Protein AF-A0A943AYD8-F1 (afdb_monomer_lite)

Secondary structure (DSSP, 8-state):
-HHHHHHHHHHHHHHS--SS-THHHHHHHHHHHHHH-SHHHHHHHHHHHHHHHTTSS-HHHHHHHHHHHHHHHHHHHHHS---HHHHHHHHHHHHHHHHHHH-S---HHHHHHHHHHHHHHHHHHHHHHHHHHHHHT--

Sequence (139 aa):
MLDIIYLILIFIVGSISIQISNGIFIMPYLLYLTNLQTKKSIVLTAVMGILYALQTDKVIEILFFFALFYIIFYQILKYLKYTYMNVVIFSLAEQILWAVVFEKGLDYIGIFIPFVFYNLFNLLFMKFYKKTKAGAVKQ

Structure (mmCIF, N/CA/C/O backbone):
data_AF-A0A943AYD8-F1
#
_entry.id   AF-A0A943AYD8-F1
#
loop_
_atom_site.group_PDB
_atom_site.id
_atom_site.type_symbol
_atom_site.label_atom_id
_atom_site.label_alt_id
_atom_site.label_comp_id
_atom_site.label_asym_id
_atom_site.label_entity_id
_atom_site.label_seq_id
_atom_site.pdbx_PDB_ins_code
_atom_site.Cartn_x
_atom_site.Cartn_y
_atom_site.Cartn_z
_atom_site.occupancy
_atom_site.B_iso_or_equiv
_atom_site.auth_seq_id
_atom_site.auth_comp_id
_atom_site.auth_asym_id
_atom_site.auth_atom_id
_atom_site.pdbx_PDB_model_num
ATOM 1 N N . MET A 1 1 ? 5.397 -3.367 15.265 1.00 65.25 1 MET A N 1
ATOM 2 C CA . MET A 1 1 ? 6.050 -4.636 14.885 1.00 65.25 1 MET A CA 1
ATOM 3 C C . MET A 1 1 ? 5.717 -5.013 13.448 1.00 65.25 1 MET A C 1
ATOM 5 O O . MET A 1 1 ? 6.640 -5.026 12.653 1.00 65.25 1 MET A O 1
ATOM 9 N N . LEU A 1 2 ? 4.438 -5.200 13.083 1.00 74.75 2 LEU A N 1
ATOM 10 C CA . LEU A 1 2 ? 4.033 -5.502 11.696 1.00 74.75 2 LEU A CA 1
ATOM 11 C C . LEU A 1 2 ? 4.546 -4.467 10.677 1.00 74.75 2 LEU A C 1
ATOM 13 O O . LEU A 1 2 ? 5.155 -4.857 9.693 1.00 74.75 2 LEU A O 1
ATOM 17 N N . ASP A 1 3 ? 4.382 -3.169 10.960 1.00 73.00 3 ASP A N 1
ATOM 18 C CA . ASP A 1 3 ? 4.812 -2.096 10.044 1.00 73.00 3 ASP A CA 1
ATOM 19 C C . ASP A 1 3 ? 6.324 -2.135 9.749 1.00 73.00 3 ASP A C 1
ATOM 21 O O . ASP A 1 3 ? 6.747 -1.950 8.615 1.00 73.00 3 ASP A O 1
ATOM 25 N N . ILE A 1 4 ? 7.142 -2.419 10.769 1.00 74.75 4 ILE A N 1
ATOM 26 C CA . ILE A 1 4 ? 8.605 -2.519 10.643 1.00 74.75 4 ILE A CA 1
ATOM 27 C C . ILE A 1 4 ? 8.975 -3.764 9.833 1.00 74.75 4 ILE A C 1
ATOM 29 O O . ILE A 1 4 ? 9.785 -3.675 8.920 1.00 74.75 4 ILE A O 1
ATOM 33 N N . ILE A 1 5 ? 8.345 -4.906 10.130 1.00 73.81 5 ILE A N 1
ATOM 34 C CA . ILE A 1 5 ? 8.556 -6.158 9.391 1.00 73.81 5 ILE A CA 1
ATOM 35 C C . ILE A 1 5 ? 8.220 -5.963 7.910 1.00 73.81 5 ILE A C 1
ATOM 37 O O . ILE A 1 5 ? 8.973 -6.409 7.052 1.00 73.81 5 ILE A O 1
ATOM 41 N N . TYR A 1 6 ? 7.117 -5.277 7.605 1.00 73.81 6 TYR A N 1
ATOM 42 C CA . TYR A 1 6 ? 6.672 -5.092 6.229 1.00 73.81 6 TYR A CA 1
ATOM 43 C C . TYR A 1 6 ? 7.533 -4.081 5.464 1.00 73.81 6 TYR A C 1
ATOM 45 O O . TYR A 1 6 ? 7.859 -4.315 4.305 1.00 73.81 6 TYR A O 1
ATOM 53 N N . LEU A 1 7 ? 7.984 -3.003 6.116 1.00 75.19 7 LEU A N 1
ATOM 54 C CA . LEU A 1 7 ? 8.962 -2.085 5.525 1.00 75.19 7 LEU A CA 1
ATOM 55 C C . LEU A 1 7 ? 10.296 -2.785 5.228 1.00 75.19 7 LEU A C 1
ATOM 57 O O . LEU A 1 7 ? 10.864 -2.575 4.161 1.00 75.19 7 LEU A O 1
ATOM 61 N N . ILE A 1 8 ? 10.767 -3.651 6.133 1.00 74.44 8 ILE A N 1
ATOM 62 C CA . ILE A 1 8 ? 11.967 -4.469 5.910 1.00 74.44 8 ILE A CA 1
ATOM 63 C C . ILE A 1 8 ? 11.745 -5.445 4.750 1.00 74.44 8 ILE A C 1
ATOM 65 O O . ILE A 1 8 ? 12.612 -5.573 3.894 1.00 74.44 8 ILE A O 1
ATOM 69 N N . LEU A 1 9 ? 10.584 -6.103 4.685 1.00 73.62 9 LEU A N 1
ATOM 70 C CA . LEU A 1 9 ? 10.243 -7.022 3.600 1.00 73.62 9 LEU A CA 1
ATOM 71 C C . LEU A 1 9 ? 10.244 -6.310 2.239 1.00 73.62 9 LEU A C 1
ATOM 73 O O . LEU A 1 9 ? 10.858 -6.810 1.305 1.00 73.62 9 LEU A O 1
ATOM 77 N N . ILE A 1 10 ? 9.606 -5.138 2.140 1.00 70.75 10 ILE A N 1
ATOM 78 C CA . ILE A 1 10 ? 9.587 -4.322 0.915 1.00 70.75 10 ILE A CA 1
ATOM 79 C C . ILE A 1 10 ? 11.008 -3.918 0.528 1.00 70.75 10 ILE A C 1
ATOM 81 O O . ILE A 1 10 ? 11.384 -4.050 -0.632 1.00 70.75 10 ILE A O 1
ATOM 85 N N . PHE A 1 11 ? 11.811 -3.474 1.498 1.00 71.75 11 PHE A N 1
ATOM 86 C CA . PHE A 1 11 ? 13.196 -3.097 1.246 1.00 71.75 11 PHE A CA 1
ATOM 87 C C . PHE A 1 11 ? 14.025 -4.276 0.719 1.00 71.75 11 PHE A C 1
ATOM 89 O O . PHE A 1 11 ? 14.735 -4.115 -0.270 1.00 71.75 11 PHE A O 1
ATOM 96 N N . ILE A 1 12 ? 13.908 -5.458 1.338 1.00 70.81 12 ILE A N 1
ATOM 97 C CA . ILE A 1 12 ? 14.601 -6.683 0.915 1.00 70.81 12 ILE A CA 1
ATOM 98 C C . ILE A 1 12 ? 14.143 -7.107 -0.479 1.00 70.81 12 ILE A C 1
ATOM 100 O O . ILE A 1 12 ? 14.987 -7.293 -1.3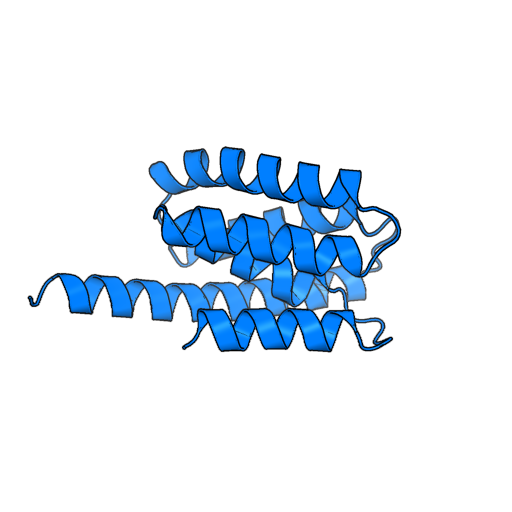44 1.00 70.81 12 ILE A O 1
ATOM 104 N N . VAL A 1 13 ? 12.834 -7.236 -0.721 1.00 68.88 13 VAL A N 1
ATOM 105 C CA . VAL A 1 13 ? 12.305 -7.683 -2.020 1.00 68.88 13 VAL A CA 1
ATOM 106 C C . VAL A 1 13 ? 12.717 -6.725 -3.133 1.00 68.88 13 VAL A C 1
ATOM 108 O O . VAL A 1 13 ? 13.222 -7.181 -4.151 1.00 68.88 13 VAL A O 1
ATOM 111 N N . GLY A 1 14 ? 12.597 -5.415 -2.908 1.00 63.41 14 GLY A N 1
ATOM 112 C CA . GLY A 1 14 ? 13.020 -4.409 -3.881 1.00 63.41 14 GLY A CA 1
ATOM 113 C C . GLY A 1 14 ? 14.536 -4.357 -4.114 1.00 63.41 14 GLY A C 1
ATOM 114 O O . GLY A 1 14 ? 14.975 -3.808 -5.118 1.00 63.41 14 GLY A O 1
ATOM 115 N N . SER A 1 15 ? 15.337 -4.965 -3.230 1.00 65.56 15 SER A N 1
ATOM 116 C CA . SER A 1 15 ? 16.797 -5.067 -3.372 1.00 65.56 15 SER A CA 1
ATOM 117 C C . SER A 1 15 ? 17.266 -6.359 -4.055 1.00 65.56 15 SER A C 1
ATOM 119 O O . SER A 1 15 ? 18.452 -6.480 -4.361 1.00 65.56 15 SER A O 1
ATOM 121 N N . ILE A 1 16 ? 16.387 -7.345 -4.280 1.00 62.75 16 ILE A N 1
ATOM 122 C CA . ILE A 1 16 ? 16.742 -8.601 -4.957 1.00 62.75 16 ILE A CA 1
ATOM 123 C C . ILE A 1 16 ? 16.264 -8.515 -6.412 1.00 62.75 16 ILE A C 1
ATOM 125 O O . ILE A 1 16 ? 15.129 -8.127 -6.667 1.00 62.75 16 ILE A O 1
ATOM 129 N N . SER A 1 17 ? 17.088 -8.927 -7.386 1.00 53.00 17 SER A N 1
ATOM 130 C CA . SER A 1 17 ? 16.724 -8.935 -8.817 1.00 53.00 17 SER A CA 1
ATOM 131 C C . SER A 1 17 ? 15.755 -10.076 -9.187 1.00 53.00 17 SER A C 1
ATOM 133 O O . SER A 1 17 ? 15.954 -10.798 -10.168 1.00 53.00 17 SER A O 1
ATOM 135 N N . ILE A 1 18 ? 14.730 -10.310 -8.372 1.00 54.47 18 ILE A N 1
ATOM 136 C CA . ILE A 1 18 ? 13.686 -11.279 -8.694 1.00 54.47 18 ILE A CA 1
ATOM 137 C C . ILE A 1 18 ? 12.712 -10.594 -9.654 1.00 54.47 18 ILE A C 1
ATOM 139 O O . ILE A 1 18 ? 12.263 -9.486 -9.393 1.00 54.47 18 ILE A O 1
ATOM 143 N N . GLN A 1 19 ? 12.330 -11.267 -10.741 1.00 55.44 19 GLN A N 1
ATOM 144 C CA . GLN A 1 19 ? 11.325 -10.792 -11.710 1.00 55.44 19 GLN A CA 1
ATOM 145 C C . GLN A 1 19 ? 9.896 -10.665 -11.136 1.00 55.44 19 GLN A C 1
ATOM 147 O O . GLN A 1 19 ? 8.936 -10.493 -11.883 1.00 55.44 19 GLN A O 1
ATOM 152 N N . ILE A 1 20 ? 9.719 -10.790 -9.821 1.00 60.28 20 ILE A N 1
ATOM 153 C CA . ILE A 1 20 ? 8.413 -10.663 -9.183 1.00 60.28 20 ILE A CA 1
ATOM 154 C C . ILE A 1 20 ? 8.107 -9.174 -9.028 1.00 60.28 20 ILE A C 1
ATOM 156 O O . ILE A 1 20 ? 8.908 -8.423 -8.479 1.00 60.28 20 ILE A O 1
ATOM 160 N N . SER A 1 21 ? 6.926 -8.762 -9.488 1.00 69.69 21 SER A N 1
ATOM 161 C CA . SER A 1 21 ? 6.444 -7.389 -9.354 1.00 69.69 21 SER A CA 1
ATOM 162 C C . SER A 1 21 ? 6.516 -6.907 -7.901 1.00 69.69 21 SER A C 1
ATOM 164 O O . SER A 1 21 ? 5.831 -7.442 -7.025 1.00 69.69 21 SER A O 1
ATOM 166 N N . ASN A 1 22 ? 7.288 -5.845 -7.649 1.00 77.38 22 ASN A N 1
ATOM 167 C CA . ASN A 1 22 ? 7.339 -5.166 -6.345 1.00 77.38 22 ASN A CA 1
ATOM 168 C C . ASN A 1 22 ? 5.954 -4.676 -5.891 1.00 77.38 22 ASN A C 1
ATOM 170 O O . ASN A 1 22 ? 5.699 -4.536 -4.690 1.00 77.38 22 ASN A O 1
ATOM 174 N N . GLY A 1 23 ? 5.038 -4.485 -6.848 1.00 79.31 23 GLY A N 1
ATOM 175 C CA . GLY A 1 23 ? 3.649 -4.135 -6.604 1.00 79.31 23 GLY A CA 1
ATOM 176 C C . GLY A 1 23 ? 2.999 -5.084 -5.614 1.00 79.31 23 GLY A C 1
ATOM 177 O O . GLY A 1 23 ? 2.341 -4.593 -4.697 1.00 79.31 23 GLY A O 1
ATOM 178 N N . ILE A 1 24 ? 3.285 -6.398 -5.720 1.00 83.00 24 ILE A N 1
ATOM 179 C CA . ILE A 1 24 ? 2.730 -7.497 -4.899 1.00 83.00 24 ILE A CA 1
ATOM 180 C C . ILE A 1 24 ? 2.731 -7.184 -3.402 1.00 83.00 24 ILE A C 1
ATOM 182 O O . ILE A 1 24 ? 1.772 -7.509 -2.699 1.00 83.00 24 ILE A O 1
ATOM 186 N N . PHE A 1 25 ? 3.783 -6.531 -2.922 1.00 83.44 25 PHE A N 1
ATOM 187 C CA . PHE A 1 25 ? 3.920 -6.164 -1.518 1.00 83.44 25 PHE A CA 1
ATOM 188 C C . PHE A 1 25 ? 3.506 -4.712 -1.277 1.00 83.44 25 PHE A C 1
ATOM 190 O O . PHE A 1 25 ? 2.814 -4.407 -0.306 1.00 83.44 25 PHE A O 1
ATOM 197 N N . ILE A 1 26 ? 3.899 -3.806 -2.172 1.00 87.38 26 ILE A N 1
ATOM 198 C CA . ILE A 1 26 ? 3.709 -2.366 -1.990 1.00 87.38 26 ILE A CA 1
ATOM 199 C C . ILE A 1 26 ? 2.227 -1.990 -1.993 1.00 87.38 26 ILE A C 1
ATOM 201 O O . ILE A 1 26 ? 1.785 -1.291 -1.083 1.00 87.38 26 ILE A O 1
ATOM 205 N N . MET A 1 27 ? 1.456 -2.457 -2.976 1.00 91.00 27 MET A N 1
ATOM 206 C CA . MET A 1 27 ? 0.077 -2.005 -3.174 1.00 91.00 27 MET A CA 1
ATOM 207 C C . MET A 1 27 ? -0.855 -2.407 -2.020 1.00 91.00 27 MET A C 1
ATOM 209 O O . MET A 1 27 ? -1.446 -1.503 -1.421 1.00 91.00 27 MET A O 1
ATOM 213 N N . PRO A 1 28 ? -0.900 -3.686 -1.587 1.00 91.12 28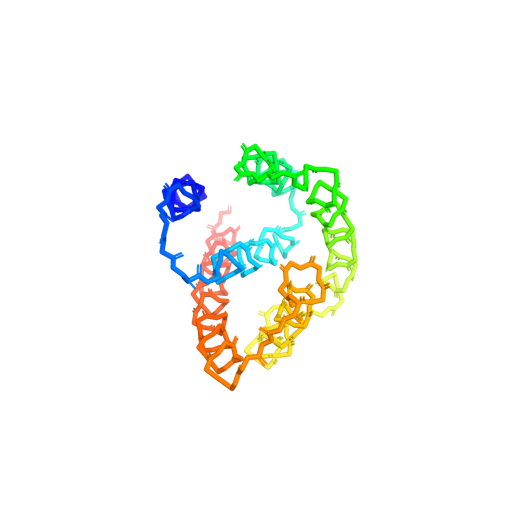 PRO A N 1
ATOM 214 C CA . PRO A 1 28 ? -1.750 -4.097 -0.467 1.00 91.12 28 PRO A CA 1
ATOM 215 C C . PRO A 1 28 ? -1.418 -3.375 0.839 1.00 91.12 28 PRO A C 1
ATOM 217 O O . PRO A 1 28 ? -2.292 -3.044 1.646 1.00 91.12 28 PRO A O 1
ATOM 220 N N . TYR A 1 29 ? -0.131 -3.116 1.073 1.00 90.94 29 TYR A N 1
ATOM 221 C CA . TYR A 1 29 ? 0.299 -2.415 2.274 1.00 90.94 29 TYR A CA 1
ATOM 222 C C . TYR A 1 29 ? -0.010 -0.920 2.206 1.00 90.94 29 TYR A C 1
ATOM 224 O O . TYR A 1 29 ? -0.462 -0.348 3.200 1.00 90.94 29 TYR A O 1
ATOM 232 N N . LEU A 1 30 ? 0.146 -0.295 1.037 1.00 92.50 30 LEU A N 1
ATOM 233 C CA . LEU A 1 30 ? -0.245 1.091 0.801 1.00 92.50 30 LEU A CA 1
ATOM 234 C C . LEU A 1 30 ? -1.747 1.290 1.044 1.00 92.50 30 LEU A C 1
ATOM 236 O O . LEU A 1 30 ? -2.147 2.227 1.742 1.00 92.50 30 LEU A O 1
ATOM 240 N N . LEU A 1 31 ? -2.581 0.376 0.545 1.00 93.44 31 LEU A N 1
ATOM 241 C CA . LEU A 1 31 ? -4.021 0.389 0.779 1.00 93.44 31 LEU A CA 1
ATOM 242 C C . LEU A 1 31 ? -4.363 0.188 2.259 1.00 93.44 31 LEU A C 1
ATOM 244 O O . LEU A 1 31 ? -5.177 0.931 2.813 1.00 93.44 31 LEU A O 1
ATOM 248 N N . TYR A 1 32 ? -3.704 -0.760 2.930 1.00 91.75 32 TYR A N 1
ATOM 249 C CA . TYR A 1 32 ? -3.862 -0.973 4.368 1.00 91.75 32 TYR A CA 1
ATOM 250 C C . TYR A 1 32 ? -3.516 0.280 5.182 1.00 91.75 32 TYR A C 1
ATOM 252 O O . TYR A 1 32 ? -4.320 0.702 6.017 1.00 91.75 32 TYR A O 1
ATOM 260 N N . LEU A 1 33 ? -2.362 0.907 4.929 1.00 90.94 33 LEU A N 1
ATOM 261 C CA . LEU A 1 33 ? -1.954 2.146 5.598 1.00 90.94 33 LEU A CA 1
ATOM 262 C C . LEU A 1 33 ? -2.963 3.271 5.345 1.00 90.94 33 LEU A C 1
ATOM 264 O O . LEU A 1 33 ? -3.348 3.988 6.274 1.00 90.94 33 LEU A O 1
ATOM 268 N N . THR A 1 34 ? -3.450 3.388 4.114 1.00 91.56 34 THR A N 1
ATOM 269 C CA . THR A 1 34 ? -4.469 4.378 3.753 1.00 91.56 34 THR A CA 1
ATOM 270 C C . THR A 1 34 ? -5.779 4.130 4.511 1.00 91.56 34 THR A C 1
ATOM 272 O O . THR A 1 34 ? -6.367 5.065 5.055 1.00 91.56 34 THR A O 1
ATOM 275 N N . ASN A 1 35 ? -6.184 2.867 4.667 1.00 91.25 35 ASN A N 1
ATOM 276 C CA . ASN A 1 35 ? -7.376 2.467 5.420 1.00 91.25 35 ASN A CA 1
ATOM 277 C C . ASN A 1 35 ? -7.275 2.733 6.935 1.00 91.25 35 ASN A C 1
ATOM 279 O O . ASN A 1 35 ? -8.296 2.896 7.605 1.00 91.25 35 ASN A O 1
ATOM 283 N N . LEU A 1 36 ? -6.066 2.798 7.504 1.00 89.06 36 LEU A N 1
ATOM 284 C CA . LEU A 1 36 ? -5.898 3.155 8.918 1.00 89.06 36 LEU A CA 1
ATOM 285 C C . LEU A 1 36 ? -6.305 4.604 9.207 1.00 89.06 36 LEU A C 1
ATOM 287 O O . LEU A 1 36 ? -6.765 4.878 10.313 1.00 89.06 36 LEU A O 1
ATOM 291 N N . GLN A 1 37 ? -6.140 5.514 8.240 1.00 88.25 37 GLN A N 1
ATOM 292 C CA . GLN A 1 37 ? -6.503 6.933 8.356 1.00 88.25 37 GLN A CA 1
ATOM 293 C C . GLN A 1 37 ? -5.909 7.632 9.599 1.00 88.25 37 GLN A C 1
ATOM 295 O O . GLN A 1 37 ? -6.544 8.482 10.221 1.00 88.25 37 GLN A O 1
ATOM 300 N N . THR A 1 38 ? -4.673 7.287 9.972 1.00 88.81 38 THR A N 1
ATOM 301 C CA . THR A 1 38 ? -3.977 7.865 11.134 1.00 88.81 38 THR A CA 1
ATOM 302 C C . THR A 1 38 ? -2.809 8.747 10.701 1.00 88.81 38 THR A C 1
ATOM 304 O O . THR A 1 38 ? -2.224 8.541 9.642 1.00 88.81 38 THR A O 1
ATOM 307 N N . LYS A 1 39 ? -2.373 9.680 11.560 1.00 88.19 39 LYS A N 1
ATOM 308 C CA . LYS A 1 39 ? -1.136 10.451 11.316 1.00 88.19 39 LYS A CA 1
ATOM 309 C C . LYS A 1 39 ? 0.072 9.536 11.081 1.00 88.19 39 LYS A C 1
ATOM 311 O O . LYS A 1 39 ? 0.882 9.789 10.197 1.00 88.19 39 LYS A O 1
ATOM 316 N N . LYS A 1 40 ? 0.155 8.436 11.840 1.00 87.75 40 LYS A N 1
ATOM 317 C CA . LYS A 1 40 ? 1.214 7.431 11.698 1.00 87.75 40 LYS A CA 1
ATOM 318 C C . LYS A 1 40 ? 1.208 6.793 10.306 1.00 87.75 40 LYS A C 1
ATOM 320 O O . LYS A 1 40 ? 2.273 6.603 9.733 1.00 87.75 40 LYS A O 1
ATOM 325 N N . SER A 1 41 ? 0.038 6.471 9.756 1.00 88.06 41 SER A N 1
ATOM 326 C CA . SER A 1 41 ? -0.042 5.805 8.455 1.00 88.06 41 SER A CA 1
ATOM 327 C C . SER A 1 41 ? 0.283 6.727 7.277 1.00 88.06 41 SER A C 1
ATOM 329 O O . SER A 1 41 ? 0.853 6.250 6.298 1.00 88.06 41 SER A O 1
ATOM 331 N N . ILE A 1 42 ? 0.042 8.039 7.403 1.00 90.44 42 ILE A N 1
ATOM 332 C CA . ILE A 1 42 ? 0.551 9.052 6.457 1.00 90.44 42 ILE A CA 1
ATOM 333 C C . ILE A 1 42 ? 2.082 9.015 6.425 1.00 90.44 42 ILE A C 1
ATOM 335 O O . ILE A 1 42 ? 2.680 8.886 5.360 1.00 90.44 42 ILE A O 1
ATOM 339 N N . VAL A 1 43 ? 2.718 9.080 7.601 1.00 90.56 43 VAL A N 1
ATOM 340 C CA . VAL A 1 43 ? 4.186 9.063 7.712 1.00 90.56 43 VAL A CA 1
ATOM 341 C C . VAL A 1 43 ? 4.760 7.766 7.149 1.00 90.56 43 VAL A C 1
ATOM 343 O O . VAL A 1 43 ? 5.704 7.808 6.369 1.00 90.56 43 VAL A O 1
ATOM 346 N N . LEU A 1 44 ? 4.173 6.614 7.486 1.00 90.62 44 LEU A N 1
ATOM 347 C CA . LEU A 1 44 ? 4.623 5.320 6.964 1.00 90.62 44 LEU A CA 1
ATOM 348 C C . LEU A 1 44 ? 4.471 5.215 5.442 1.00 90.62 44 LEU A C 1
ATOM 350 O O . LEU A 1 44 ? 5.349 4.657 4.792 1.00 90.62 44 LEU A O 1
ATOM 354 N N . THR A 1 45 ? 3.403 5.781 4.877 1.00 91.69 45 THR A N 1
ATOM 355 C CA . THR A 1 45 ? 3.211 5.849 3.421 1.00 91.69 45 THR A CA 1
ATOM 356 C C . THR A 1 45 ? 4.310 6.680 2.763 1.00 91.69 45 THR A C 1
ATOM 358 O O . THR A 1 45 ? 4.908 6.238 1.785 1.00 91.69 45 THR A O 1
ATOM 361 N N . ALA A 1 46 ? 4.627 7.848 3.330 1.00 91.06 46 ALA A N 1
ATOM 362 C CA . ALA A 1 46 ? 5.700 8.705 2.831 1.00 91.06 46 ALA A CA 1
ATOM 363 C C . ALA A 1 46 ? 7.074 8.018 2.925 1.00 91.06 46 ALA A C 1
ATOM 365 O O . ALA A 1 46 ? 7.821 8.009 1.951 1.00 91.06 46 ALA A O 1
ATOM 366 N N . VAL A 1 47 ? 7.384 7.386 4.063 1.00 90.81 47 VAL A N 1
ATOM 367 C CA . VAL A 1 47 ? 8.633 6.630 4.257 1.00 90.81 47 VAL A CA 1
ATOM 368 C C . VAL A 1 47 ? 8.744 5.491 3.247 1.00 90.81 47 VAL A C 1
ATOM 370 O O . VAL A 1 47 ? 9.790 5.331 2.630 1.00 90.81 47 VAL A O 1
ATOM 373 N N . MET A 1 48 ? 7.671 4.726 3.035 1.00 89.44 48 MET A N 1
ATOM 374 C CA . MET A 1 48 ? 7.657 3.655 2.041 1.00 89.44 48 MET A CA 1
ATOM 375 C C . MET A 1 48 ? 7.884 4.188 0.622 1.00 89.44 48 MET A C 1
ATOM 377 O O . MET A 1 48 ? 8.665 3.602 -0.121 1.00 89.44 48 MET A O 1
ATOM 381 N N . GLY A 1 49 ? 7.244 5.306 0.266 1.00 89.62 49 GLY A N 1
ATOM 382 C CA . GLY A 1 49 ? 7.435 5.956 -1.031 1.00 89.62 49 GLY A CA 1
ATOM 383 C C . GLY A 1 49 ? 8.878 6.391 -1.250 1.00 89.62 49 GLY A C 1
ATOM 384 O O . GLY A 1 49 ? 9.430 6.126 -2.309 1.00 89.62 49 GLY A O 1
ATOM 385 N N . ILE A 1 50 ? 9.516 6.977 -0.233 1.00 90.50 50 ILE A N 1
ATOM 386 C CA . ILE A 1 50 ? 10.934 7.359 -0.284 1.00 90.50 50 ILE A CA 1
ATOM 387 C C . ILE A 1 50 ? 11.828 6.124 -0.425 1.00 90.50 50 ILE A C 1
ATOM 389 O O . ILE A 1 50 ? 12.690 6.100 -1.298 1.00 90.50 50 ILE A O 1
ATOM 393 N N . LEU A 1 51 ? 11.618 5.092 0.400 1.00 87.38 51 LEU A N 1
ATOM 394 C CA . LEU A 1 51 ? 12.423 3.868 0.353 1.00 87.38 51 LEU A CA 1
ATOM 395 C C . LEU A 1 51 ? 12.343 3.196 -1.017 1.00 87.38 51 LEU A C 1
ATOM 397 O O . LEU A 1 51 ? 13.371 2.793 -1.548 1.00 87.38 51 LEU A O 1
ATOM 401 N N . TYR A 1 52 ? 11.143 3.109 -1.594 1.00 86.12 52 TYR A N 1
ATOM 402 C CA . TYR A 1 52 ? 10.970 2.521 -2.916 1.00 86.12 52 TYR A CA 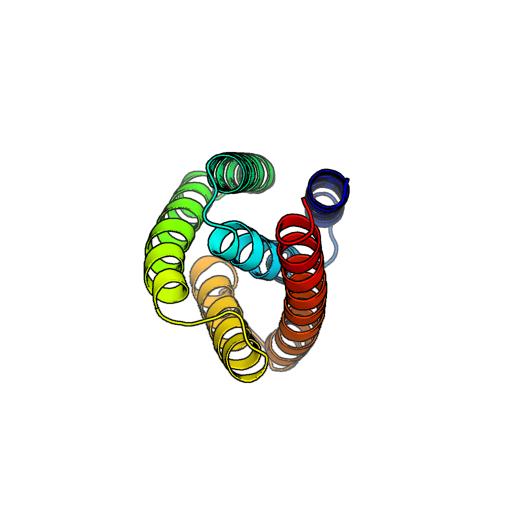1
ATOM 403 C C . TYR A 1 52 ? 11.522 3.420 -4.025 1.00 86.12 52 TYR A C 1
ATOM 405 O O . TYR A 1 52 ? 12.189 2.935 -4.932 1.00 86.12 52 TYR A O 1
ATOM 413 N N . ALA A 1 53 ? 11.316 4.736 -3.937 1.00 88.38 53 ALA A N 1
ATOM 414 C CA . ALA A 1 53 ? 11.845 5.683 -4.913 1.00 88.38 53 ALA A CA 1
ATOM 415 C C . ALA A 1 53 ? 13.375 5.606 -5.017 1.00 88.38 53 ALA A C 1
ATOM 417 O O . ALA A 1 53 ? 13.903 5.619 -6.122 1.00 88.38 53 ALA A O 1
ATOM 418 N N . LEU A 1 54 ? 14.074 5.442 -3.888 1.00 86.81 54 LEU A N 1
ATOM 419 C CA . LEU A 1 54 ? 15.533 5.283 -3.839 1.00 86.81 54 LEU A CA 1
ATOM 420 C C . LEU A 1 54 ? 16.052 3.997 -4.505 1.00 86.81 54 LEU A C 1
ATOM 422 O O . LEU A 1 54 ? 17.252 3.884 -4.737 1.00 86.81 54 LEU A O 1
ATOM 426 N N . GLN A 1 55 ? 15.179 3.032 -4.797 1.00 82.06 55 GLN A N 1
ATOM 427 C CA . GLN A 1 55 ? 15.532 1.760 -5.435 1.00 82.06 55 GLN A CA 1
ATOM 428 C C . GLN A 1 55 ? 15.286 1.761 -6.951 1.00 82.06 55 GLN A C 1
ATOM 430 O O . GLN A 1 55 ? 15.469 0.733 -7.598 1.00 82.06 55 GLN A O 1
ATOM 435 N N . THR A 1 56 ? 14.846 2.881 -7.535 1.00 78.69 56 THR A N 1
ATOM 436 C CA . THR A 1 56 ? 14.489 2.947 -8.959 1.00 78.69 56 THR A CA 1
ATOM 437 C C . THR A 1 56 ? 14.935 4.259 -9.599 1.00 78.69 56 THR A C 1
ATOM 439 O O . THR A 1 56 ? 15.094 5.270 -8.921 1.00 78.69 56 THR A O 1
ATOM 442 N N . ASP A 1 57 ? 14.984 4.284 -10.929 1.00 82.75 57 ASP A N 1
ATOM 443 C CA . ASP A 1 57 ? 15.262 5.508 -11.692 1.00 82.75 57 ASP A CA 1
ATOM 444 C C . ASP A 1 57 ? 14.044 6.455 -11.811 1.00 82.75 57 ASP A C 1
ATOM 446 O O . ASP A 1 57 ? 14.165 7.563 -12.328 1.00 82.75 57 ASP A O 1
ATOM 450 N N . LYS A 1 58 ? 12.857 6.046 -11.332 1.00 83.81 58 LYS A N 1
ATOM 451 C CA . LYS A 1 58 ? 11.572 6.767 -11.475 1.00 83.81 58 LYS A CA 1
ATOM 452 C C . LYS A 1 58 ? 11.153 7.486 -10.190 1.00 83.81 58 LYS A C 1
ATOM 454 O O . LYS A 1 58 ? 10.026 7.343 -9.706 1.00 83.81 58 LYS A O 1
ATOM 459 N N . VAL A 1 59 ? 12.092 8.211 -9.587 1.00 87.75 59 VAL A N 1
ATOM 460 C CA . VAL A 1 59 ? 11.932 8.808 -8.250 1.00 87.75 59 VAL A CA 1
ATOM 461 C C . VAL A 1 59 ? 10.682 9.693 -8.168 1.00 87.75 59 VAL A C 1
ATOM 463 O O . VAL A 1 59 ? 9.872 9.541 -7.253 1.00 87.75 59 VAL A O 1
ATOM 466 N N . ILE A 1 60 ? 10.505 10.612 -9.122 1.00 89.12 60 ILE A N 1
ATOM 467 C CA . ILE A 1 60 ? 9.420 11.604 -9.088 1.00 89.12 60 ILE A CA 1
ATOM 468 C C . ILE A 1 60 ? 8.065 10.927 -9.311 1.00 89.12 60 ILE A C 1
ATOM 470 O O . ILE A 1 60 ? 7.109 11.210 -8.588 1.00 89.12 60 ILE A O 1
ATOM 474 N N . GLU A 1 61 ? 7.983 10.007 -10.269 1.00 89.06 61 GLU A N 1
ATOM 475 C CA . GLU A 1 61 ? 6.763 9.273 -10.594 1.00 89.06 61 GLU A CA 1
ATOM 476 C C . GLU A 1 61 ? 6.292 8.423 -9.414 1.00 89.06 61 GLU A C 1
ATOM 478 O O . GLU A 1 61 ? 5.097 8.396 -9.123 1.00 89.06 61 GLU A O 1
ATOM 483 N N . ILE A 1 62 ? 7.216 7.781 -8.690 1.00 88.94 62 ILE A N 1
ATOM 484 C CA . ILE A 1 62 ? 6.894 7.005 -7.486 1.00 88.94 62 ILE A CA 1
ATOM 485 C C . ILE A 1 62 ? 6.351 7.905 -6.387 1.00 88.94 62 ILE A C 1
ATOM 487 O O . ILE A 1 62 ? 5.288 7.621 -5.834 1.00 88.94 62 ILE A O 1
ATOM 491 N N . LEU A 1 63 ? 7.049 8.994 -6.063 1.00 91.69 63 LEU A N 1
ATOM 492 C CA . LEU A 1 63 ? 6.610 9.892 -4.994 1.00 91.69 63 LEU A CA 1
ATOM 493 C C . LEU A 1 63 ? 5.238 10.499 -5.309 1.00 91.69 63 LEU A C 1
ATOM 495 O O . LEU A 1 63 ? 4.368 10.551 -4.435 1.00 91.69 63 LEU A O 1
ATOM 499 N N . PHE A 1 64 ? 5.016 10.893 -6.566 1.00 92.38 64 PHE A N 1
ATOM 500 C CA . PHE A 1 64 ? 3.728 11.403 -7.022 1.00 92.38 64 PHE A CA 1
ATOM 501 C C . PHE A 1 64 ? 2.632 10.333 -6.956 1.00 92.38 64 PHE A C 1
ATOM 503 O O . PHE A 1 64 ? 1.553 10.596 -6.425 1.00 92.38 64 PHE A O 1
ATOM 510 N N . PHE A 1 65 ? 2.914 9.113 -7.424 1.00 92.38 65 PHE A N 1
ATOM 511 C CA . PHE A 1 65 ? 1.981 7.989 -7.364 1.00 92.38 65 PHE A CA 1
ATOM 512 C C . PHE A 1 65 ? 1.555 7.679 -5.928 1.00 92.38 65 PHE A C 1
ATOM 514 O O . PHE A 1 65 ? 0.363 7.564 -5.659 1.00 92.38 65 PHE A O 1
ATOM 521 N N . PHE A 1 66 ? 2.501 7.604 -4.989 1.00 93.50 66 PHE A N 1
ATOM 522 C CA . PHE A 1 66 ? 2.205 7.317 -3.584 1.00 93.50 66 PHE A CA 1
ATOM 523 C C . PHE A 1 66 ? 1.342 8.410 -2.948 1.00 93.50 66 PHE A C 1
ATOM 525 O O . PHE A 1 66 ? 0.379 8.102 -2.242 1.00 93.50 66 PHE A O 1
ATOM 532 N N . ALA A 1 67 ? 1.652 9.682 -3.215 1.00 92.94 67 ALA A N 1
ATOM 533 C CA . ALA A 1 67 ? 0.868 10.804 -2.712 1.00 92.94 67 ALA A CA 1
ATOM 534 C C . ALA A 1 67 ? -0.563 10.791 -3.273 1.00 92.94 67 ALA A C 1
ATOM 536 O O . ALA A 1 67 ? -1.532 10.890 -2.516 1.00 92.94 67 ALA A O 1
ATOM 537 N N . LEU A 1 68 ? -0.702 10.624 -4.592 1.00 93.81 68 LEU A N 1
ATOM 538 C CA . LEU A 1 68 ? -1.994 10.617 -5.274 1.00 93.81 68 LEU A CA 1
ATOM 539 C C . LEU A 1 68 ? -2.841 9.409 -4.861 1.00 93.81 68 LEU A C 1
ATOM 541 O O . LEU A 1 68 ? -4.021 9.570 -4.543 1.00 93.81 68 LEU A O 1
ATOM 545 N N . PHE A 1 69 ? -2.231 8.221 -4.797 1.00 94.44 69 PHE A N 1
ATOM 546 C CA . PHE A 1 69 ? -2.876 7.010 -4.301 1.00 94.44 69 PHE A CA 1
ATOM 547 C C . PHE A 1 69 ? -3.432 7.248 -2.901 1.00 94.44 69 PHE A C 1
ATOM 549 O O . PHE A 1 69 ? -4.622 7.028 -2.676 1.00 94.44 69 PHE A O 1
ATOM 556 N N . TYR A 1 70 ? -2.604 7.751 -1.977 1.00 93.19 70 TYR A N 1
ATOM 557 C CA . TYR A 1 70 ? -3.035 7.988 -0.605 1.00 93.19 70 TYR A CA 1
ATOM 558 C C . TYR A 1 70 ? -4.228 8.943 -0.561 1.00 93.19 70 TYR A C 1
ATOM 560 O O . TYR A 1 70 ? -5.226 8.634 0.077 1.00 93.19 70 TYR A O 1
ATOM 568 N N . ILE A 1 71 ? -4.172 10.075 -1.269 1.00 93.62 71 ILE A N 1
ATOM 569 C CA . ILE A 1 71 ? -5.257 11.067 -1.273 1.00 93.62 71 ILE A CA 1
ATOM 570 C C . ILE A 1 71 ? -6.561 10.462 -1.809 1.00 93.62 71 ILE A C 1
ATOM 572 O O . I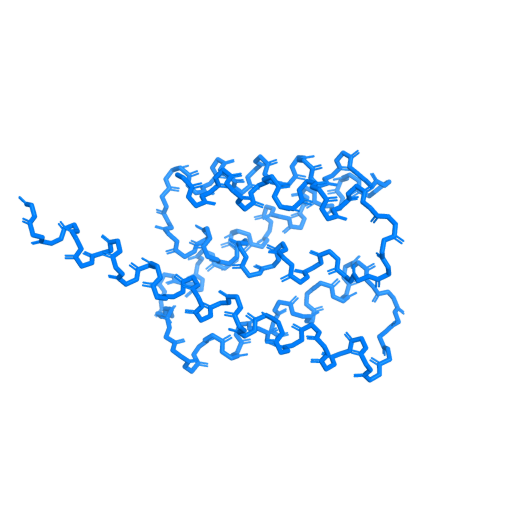LE A 1 71 ? -7.603 10.583 -1.162 1.00 93.62 71 ILE A O 1
ATOM 576 N N . ILE A 1 72 ? -6.513 9.796 -2.965 1.00 93.94 72 ILE A N 1
ATOM 577 C CA . ILE A 1 72 ? -7.702 9.236 -3.619 1.00 93.94 72 ILE A CA 1
ATOM 578 C C . ILE A 1 72 ? -8.301 8.115 -2.768 1.00 93.94 72 ILE A C 1
ATOM 580 O O . ILE A 1 72 ? -9.484 8.159 -2.418 1.00 93.94 72 ILE A O 1
ATOM 584 N N . PHE A 1 73 ? -7.490 7.129 -2.382 1.00 93.25 73 PHE A N 1
ATOM 585 C CA . PHE A 1 73 ? -7.977 5.990 -1.611 1.00 93.25 73 PHE A CA 1
ATOM 586 C C . PHE A 1 73 ? -8.387 6.385 -0.197 1.00 93.25 73 PHE A C 1
ATOM 588 O O . PHE A 1 73 ? -9.327 5.797 0.329 1.00 93.25 73 PHE A O 1
ATOM 595 N N . TYR A 1 74 ? -7.778 7.411 0.403 1.00 92.56 74 TYR A N 1
ATOM 596 C CA . TYR A 1 74 ? -8.226 7.939 1.690 1.00 92.56 74 TYR A CA 1
ATOM 597 C C . TYR A 1 74 ? -9.678 8.417 1.611 1.00 92.56 74 TYR A C 1
ATOM 599 O O . TYR A 1 74 ? -10.477 8.087 2.491 1.00 92.56 74 TYR A O 1
ATOM 607 N N . GLN A 1 75 ? -10.038 9.140 0.542 1.00 92.06 75 GLN A N 1
ATOM 608 C CA . GLN A 1 75 ? -11.416 9.587 0.329 1.00 92.06 75 GLN A CA 1
ATOM 609 C C . GLN A 1 75 ? -12.356 8.414 0.050 1.00 92.06 75 GLN A C 1
ATOM 611 O O . GLN A 1 75 ? -13.428 8.352 0.645 1.00 92.06 75 GLN A O 1
ATOM 616 N N . ILE A 1 76 ? -11.954 7.449 -0.782 1.00 91.25 76 ILE A N 1
ATOM 617 C CA . ILE A 1 76 ? -12.775 6.261 -1.072 1.00 91.25 76 ILE A CA 1
ATOM 618 C C . ILE A 1 76 ? -13.042 5.460 0.210 1.00 91.25 76 ILE A C 1
ATOM 620 O O . ILE A 1 76 ? -14.191 5.159 0.535 1.00 91.25 76 ILE A O 1
ATOM 624 N N . LEU A 1 77 ? -11.994 5.155 0.979 1.00 89.56 77 LEU A N 1
ATOM 625 C CA . LEU A 1 77 ? -12.053 4.310 2.176 1.00 89.56 77 LEU A CA 1
ATOM 626 C C . LEU A 1 77 ? -12.779 4.971 3.354 1.00 89.56 77 LEU A C 1
ATOM 628 O O . LEU A 1 77 ? -13.234 4.280 4.265 1.00 89.56 77 LEU A O 1
ATOM 632 N N . LYS A 1 78 ? -12.952 6.298 3.329 1.00 85.94 78 LYS A N 1
ATOM 633 C CA . LYS A 1 78 ? -13.814 7.015 4.280 1.00 85.94 78 LYS A CA 1
ATOM 634 C C . LYS A 1 78 ? -15.278 6.579 4.168 1.00 85.94 78 LYS A C 1
ATOM 636 O O . LYS A 1 78 ? -15.976 6.540 5.179 1.00 85.94 78 LYS A O 1
ATOM 641 N N . TYR A 1 79 ? -15.732 6.238 2.963 1.00 86.25 79 TYR A N 1
ATOM 642 C CA . TYR A 1 79 ? -17.122 5.859 2.693 1.00 86.25 79 TYR A CA 1
ATOM 643 C C . TYR A 1 79 ? -17.281 4.358 2.429 1.00 86.25 79 TYR A C 1
ATOM 645 O O . TYR A 1 79 ? -18.309 3.771 2.769 1.00 86.25 79 TYR A O 1
ATOM 653 N N . LEU A 1 80 ? -16.254 3.713 1.875 1.00 85.56 80 LEU A N 1
ATOM 654 C CA . LEU A 1 80 ? -16.271 2.305 1.512 1.00 85.56 80 LEU A CA 1
ATOM 655 C C . LEU A 1 80 ? -15.451 1.477 2.509 1.00 85.56 80 LEU A C 1
ATOM 657 O O . LEU A 1 80 ? -14.223 1.506 2.518 1.00 85.56 80 LEU A O 1
ATOM 661 N N . LYS A 1 81 ? -16.137 0.708 3.361 1.00 80.88 81 LYS A N 1
ATOM 662 C CA . LYS A 1 81 ? -15.486 -0.091 4.413 1.00 80.88 81 LYS A CA 1
ATOM 663 C C . LYS A 1 81 ? -14.525 -1.137 3.835 1.00 80.88 81 LYS A C 1
ATOM 665 O O . LYS A 1 81 ? -14.830 -1.781 2.835 1.00 80.88 81 LYS A O 1
ATOM 670 N N . TYR A 1 82 ? -13.437 -1.416 4.549 1.00 80.88 82 TYR A N 1
ATOM 671 C CA . TYR A 1 82 ? -12.496 -2.498 4.235 1.00 80.88 82 TYR A CA 1
ATOM 672 C C . TYR A 1 82 ? -13.087 -3.887 4.548 1.00 80.88 82 TYR A C 1
ATOM 674 O O . TYR A 1 82 ? -12.860 -4.470 5.612 1.00 80.88 82 TYR A O 1
ATOM 682 N N . THR A 1 83 ? -13.942 -4.379 3.649 1.00 83.44 83 THR A N 1
ATOM 683 C CA . THR A 1 83 ? -14.663 -5.661 3.750 1.00 83.44 83 THR A CA 1
ATOM 684 C C . THR A 1 83 ? -14.166 -6.659 2.709 1.00 83.44 83 THR A C 1
ATOM 686 O O . THR A 1 83 ? -13.477 -6.274 1.774 1.00 83.44 83 THR A O 1
ATOM 689 N N . TYR A 1 84 ? -14.549 -7.934 2.839 1.00 80.06 84 TYR A N 1
ATOM 690 C CA . TYR A 1 84 ? -14.136 -8.989 1.906 1.00 80.06 84 TYR A CA 1
ATOM 691 C C . TYR A 1 84 ? -14.497 -8.669 0.446 1.00 80.06 84 TYR A C 1
ATOM 693 O O . TYR A 1 84 ? -13.631 -8.739 -0.415 1.00 80.06 84 TYR A O 1
ATOM 701 N N . MET A 1 85 ? -15.741 -8.247 0.177 1.00 81.00 85 MET A N 1
ATOM 702 C CA . MET A 1 85 ? -16.159 -7.880 -1.185 1.00 81.00 85 MET A CA 1
ATOM 703 C C . MET A 1 85 ? -15.370 -6.686 -1.726 1.00 81.00 85 MET A C 1
ATOM 705 O O . MET A 1 85 ? -14.947 -6.689 -2.878 1.00 81.00 85 MET A O 1
ATOM 709 N N . ASN A 1 86 ? -15.111 -5.691 -0.879 1.00 86.50 86 ASN A N 1
ATOM 710 C CA . ASN A 1 86 ? -14.388 -4.495 -1.295 1.00 86.50 86 ASN A CA 1
ATOM 711 C C . ASN A 1 86 ? -12.893 -4.767 -1.501 1.00 86.50 86 ASN A C 1
ATOM 713 O O . ASN A 1 86 ? -12.297 -4.163 -2.382 1.00 86.50 86 ASN A O 1
ATOM 717 N N . VAL A 1 87 ? -12.297 -5.702 -0.751 1.00 85.62 87 VAL A N 1
ATOM 718 C CA . VAL A 1 87 ? -10.905 -6.141 -0.945 1.00 85.62 87 VAL A CA 1
ATOM 719 C C . VAL A 1 87 ? -10.687 -6.698 -2.349 1.00 85.62 87 VAL A C 1
ATOM 721 O O . VAL A 1 87 ? -9.702 -6.332 -2.974 1.00 85.62 87 VAL A O 1
ATOM 724 N N . VAL A 1 88 ? -11.609 -7.510 -2.874 1.00 86.25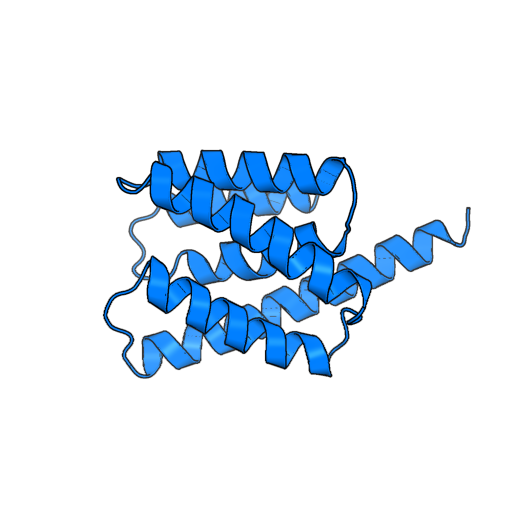 88 VAL A N 1
ATOM 725 C CA . VAL A 1 88 ? -11.483 -8.052 -4.239 1.00 86.25 88 VAL A CA 1
ATOM 726 C C . VAL A 1 88 ? -11.455 -6.920 -5.272 1.00 86.25 88 VAL A C 1
ATOM 728 O O . VAL A 1 88 ? -10.605 -6.908 -6.161 1.00 86.25 88 VAL A O 1
ATOM 731 N N . ILE A 1 89 ? -12.351 -5.938 -5.122 1.00 87.69 89 ILE A N 1
ATOM 732 C CA . ILE A 1 89 ? -12.419 -4.758 -5.997 1.00 87.69 89 ILE A CA 1
ATOM 733 C C . ILE A 1 89 ? -11.133 -3.935 -5.885 1.00 87.69 89 ILE A C 1
ATOM 735 O O . ILE A 1 89 ? -10.573 -3.515 -6.897 1.00 87.69 89 ILE A O 1
ATOM 739 N N . PHE A 1 90 ? -10.638 -3.725 -4.666 1.00 90.31 90 PHE A N 1
ATOM 740 C CA . PHE A 1 90 ? -9.402 -2.991 -4.455 1.00 90.31 90 PHE A CA 1
ATOM 741 C C . PHE A 1 90 ? -8.190 -3.713 -5.035 1.00 90.31 90 PHE A C 1
ATOM 743 O O . PHE A 1 90 ? -7.375 -3.056 -5.662 1.00 90.31 90 PHE A O 1
ATOM 750 N N . SER A 1 91 ? -8.106 -5.037 -4.931 1.00 89.50 91 SER A N 1
ATOM 751 C CA . SER A 1 91 ? -7.016 -5.807 -5.535 1.00 89.50 91 SER A CA 1
ATOM 752 C C . SER A 1 91 ? -6.988 -5.715 -7.060 1.00 89.50 91 SER A C 1
ATOM 754 O O . SER A 1 91 ? -5.908 -5.660 -7.643 1.00 89.50 91 SER A O 1
ATOM 756 N N . LEU A 1 92 ? -8.148 -5.616 -7.720 1.00 88.44 92 LEU A N 1
ATOM 757 C CA . LEU A 1 92 ? -8.195 -5.300 -9.153 1.00 88.44 92 LEU A CA 1
ATOM 758 C C . LEU A 1 92 ? -7.686 -3.879 -9.433 1.00 88.44 92 LEU A C 1
ATOM 760 O O . LEU A 1 92 ? -6.890 -3.674 -10.348 1.00 88.44 92 LEU A O 1
ATOM 764 N N . ALA A 1 93 ? -8.120 -2.896 -8.641 1.00 89.31 93 ALA A N 1
ATOM 765 C CA . ALA A 1 93 ? -7.699 -1.507 -8.810 1.00 89.31 93 ALA A CA 1
ATOM 766 C C . ALA A 1 93 ? -6.190 -1.328 -8.575 1.00 89.31 93 ALA A C 1
ATOM 768 O O . ALA A 1 93 ? -5.518 -0.679 -9.371 1.00 89.31 93 ALA A O 1
ATOM 769 N N . GLU A 1 94 ? -5.648 -1.939 -7.522 1.00 90.06 94 GLU A N 1
ATOM 770 C CA . GLU A 1 94 ? -4.218 -1.976 -7.206 1.00 90.06 94 GLU A CA 1
ATOM 771 C C . GLU A 1 94 ? -3.400 -2.507 -8.379 1.00 90.06 94 GLU A C 1
ATOM 773 O O . GLU A 1 94 ? -2.379 -1.930 -8.745 1.00 90.06 94 GLU A O 1
ATOM 778 N N . GLN A 1 95 ? -3.882 -3.573 -9.012 1.00 85.81 95 GLN A N 1
ATOM 779 C CA . GLN A 1 95 ? -3.223 -4.158 -10.163 1.00 85.81 95 GLN A CA 1
ATOM 780 C C . GLN A 1 95 ? -3.225 -3.259 -11.383 1.00 85.81 95 GLN A C 1
ATOM 782 O O . GLN A 1 95 ? -2.170 -3.051 -11.974 1.00 85.81 95 GLN A O 1
ATOM 787 N N . ILE A 1 96 ? -4.382 -2.709 -11.744 1.00 85.25 96 ILE A N 1
ATOM 788 C CA . ILE A 1 96 ? -4.492 -1.808 -12.892 1.00 85.25 96 ILE A CA 1
ATOM 789 C C . ILE A 1 96 ? -3.602 -0.580 -12.677 1.00 85.25 96 ILE A C 1
ATOM 791 O O . ILE A 1 96 ? -2.867 -0.183 -13.578 1.00 85.25 96 ILE A O 1
ATOM 795 N N . LEU A 1 97 ? -3.625 -0.004 -11.473 1.00 88.19 97 LEU A N 1
ATOM 796 C CA . LEU A 1 97 ? -2.819 1.166 -11.132 1.00 88.19 97 LEU A CA 1
ATOM 797 C C . LEU A 1 97 ? -1.322 0.870 -11.198 1.00 88.19 97 LEU A C 1
ATOM 799 O O . LEU A 1 97 ? -0.573 1.648 -11.786 1.00 88.19 97 LEU A O 1
ATOM 803 N N . TRP A 1 98 ? -0.890 -0.255 -10.628 1.00 85.88 98 TRP A N 1
ATOM 804 C CA . TRP A 1 98 ? 0.513 -0.646 -10.673 1.00 85.88 98 TRP A CA 1
ATOM 805 C C . TRP A 1 98 ? 0.981 -0.912 -12.104 1.00 85.88 98 TRP A C 1
ATOM 807 O O . TRP A 1 98 ? 2.024 -0.409 -12.515 1.00 85.88 98 TRP A O 1
ATOM 817 N N . ALA A 1 99 ? 0.170 -1.626 -12.885 1.00 81.19 99 ALA A N 1
ATOM 818 C CA . ALA A 1 99 ? 0.449 -1.934 -14.279 1.00 81.19 99 ALA A CA 1
ATOM 819 C C . ALA A 1 99 ? 0.652 -0.665 -15.112 1.00 81.19 99 ALA A C 1
ATOM 821 O O . ALA A 1 99 ? 1.694 -0.471 -15.726 1.00 81.19 99 ALA A O 1
ATOM 822 N N . VAL A 1 100 ? -0.320 0.250 -15.071 1.00 79.06 100 VAL A N 1
ATOM 823 C CA . VAL A 1 100 ? -0.311 1.471 -15.888 1.00 79.06 100 VAL A CA 1
ATOM 824 C C . VAL A 1 100 ? 0.911 2.345 -15.601 1.00 79.06 100 VAL A C 1
ATOM 826 O O . VAL A 1 100 ? 1.462 2.953 -16.519 1.00 79.06 100 VAL A O 1
ATOM 829 N N . VAL A 1 101 ? 1.346 2.414 -14.342 1.00 77.38 101 VAL A N 1
ATOM 830 C CA . VAL A 1 101 ? 2.433 3.310 -13.925 1.00 77.38 101 VAL A CA 1
ATOM 831 C C . VAL A 1 101 ? 3.807 2.644 -14.056 1.00 77.38 101 VAL A C 1
ATOM 833 O O . VAL A 1 101 ? 4.783 3.294 -14.451 1.00 77.38 101 VAL A O 1
ATOM 836 N N . PHE A 1 102 ? 3.906 1.345 -13.763 1.00 75.00 102 PHE A N 1
ATOM 837 C CA . PHE A 1 102 ? 5.192 0.671 -13.583 1.00 75.00 102 PHE A CA 1
ATOM 838 C C . PHE A 1 102 ? 5.472 -0.465 -14.573 1.00 75.00 102 PHE A C 1
ATOM 840 O O . PHE A 1 102 ? 6.646 -0.685 -14.872 1.00 75.00 102 PHE A O 1
ATOM 847 N N . GLU A 1 103 ? 4.462 -1.117 -15.156 1.00 69.81 103 GLU A N 1
ATOM 848 C CA . GLU A 1 103 ? 4.637 -2.315 -15.996 1.00 69.81 103 GLU A CA 1
ATOM 849 C C . GLU A 1 103 ? 3.980 -2.146 -17.377 1.00 69.81 103 GLU A C 1
ATOM 851 O O . GLU A 1 103 ? 2.777 -2.294 -17.558 1.00 69.81 103 GLU A O 1
ATOM 856 N N . LYS A 1 104 ? 4.790 -1.863 -18.408 1.00 58.69 104 LYS A N 1
ATOM 857 C CA . LYS A 1 104 ? 4.304 -1.590 -19.779 1.00 58.69 104 LYS A CA 1
ATOM 858 C C . LYS A 1 104 ? 3.899 -2.830 -20.598 1.00 58.69 104 LYS A C 1
ATOM 860 O O . LYS A 1 104 ? 3.660 -2.710 -21.796 1.00 58.69 104 LYS A O 1
ATOM 865 N N . GLY A 1 105 ? 3.789 -4.005 -19.988 1.00 57.00 105 GLY A N 1
ATOM 866 C CA . GLY A 1 105 ? 3.392 -5.227 -20.684 1.00 57.00 105 GLY A CA 1
ATOM 867 C C . GLY A 1 105 ? 3.129 -6.349 -19.698 1.00 57.00 105 GLY A C 1
ATOM 868 O O . GLY A 1 105 ? 4.068 -6.952 -19.191 1.00 57.00 105 GLY A O 1
ATOM 869 N N . LEU A 1 106 ? 1.855 -6.604 -19.419 1.00 56.91 106 LEU A N 1
ATOM 870 C CA . LEU A 1 106 ? 1.428 -7.715 -18.582 1.00 56.91 106 LEU A CA 1
ATOM 871 C C . LEU A 1 106 ? 1.005 -8.886 -19.468 1.00 56.91 106 LEU A C 1
ATOM 873 O O . LEU A 1 106 ? 0.063 -8.758 -20.250 1.00 56.91 106 LEU A O 1
ATOM 877 N N . ASP A 1 107 ? 1.683 -10.024 -19.339 1.00 62.38 107 ASP A N 1
ATOM 878 C CA . ASP A 1 107 ? 1.166 -11.297 -19.837 1.00 62.38 107 ASP A CA 1
ATOM 879 C C . ASP A 1 107 ? 0.148 -11.890 -18.839 1.00 62.38 107 ASP A C 1
ATOM 881 O O . ASP A 1 107 ? -0.031 -11.396 -17.723 1.00 62.38 107 ASP A O 1
ATOM 885 N N . TYR A 1 108 ? -0.565 -12.953 -19.227 1.00 60.59 108 TYR A N 1
ATOM 886 C CA . TYR A 1 108 ? -1.601 -13.558 -18.373 1.00 60.59 108 TYR A CA 1
ATOM 887 C C . TYR A 1 108 ? -1.071 -14.001 -16.997 1.00 60.59 108 TYR A C 1
ATOM 889 O O . TYR A 1 108 ? -1.816 -13.970 -16.015 1.00 60.59 108 TYR A O 1
ATOM 897 N N . ILE A 1 109 ? 0.206 -14.382 -16.906 1.00 68.56 109 ILE A N 1
ATOM 898 C CA . ILE A 1 109 ? 0.855 -14.803 -15.659 1.00 68.56 109 ILE A CA 1
ATOM 899 C C . ILE A 1 109 ? 1.150 -13.580 -14.777 1.00 68.56 109 ILE A C 1
ATOM 901 O O . ILE A 1 109 ? 0.841 -13.597 -13.582 1.00 68.56 109 ILE A O 1
ATOM 905 N N . GLY A 1 110 ? 1.640 -12.495 -15.377 1.00 67.69 110 GLY A N 1
ATOM 906 C CA . GLY A 1 110 ? 1.818 -11.179 -14.766 1.00 67.69 110 GLY A CA 1
ATOM 907 C C . GLY A 1 110 ? 0.509 -10.526 -14.320 1.00 67.69 110 GLY A C 1
ATOM 908 O O . GLY A 1 110 ? 0.527 -9.641 -13.471 1.00 67.69 110 GLY A O 1
ATOM 909 N N . ILE A 1 111 ? -0.645 -10.992 -14.808 1.00 72.06 111 ILE A N 1
ATOM 910 C CA . ILE A 1 111 ? -1.956 -10.590 -14.282 1.00 72.06 111 ILE A CA 1
ATOM 911 C C . ILE A 1 111 ? -2.411 -11.532 -13.159 1.00 72.06 111 ILE A C 1
ATOM 913 O O . ILE A 1 111 ? -2.779 -11.107 -12.064 1.00 72.06 111 ILE A O 1
ATOM 917 N N . PHE A 1 112 ? -2.405 -12.838 -13.391 1.00 79.50 112 PHE A N 1
ATOM 918 C CA . PHE A 1 112 ? -3.032 -13.756 -12.445 1.00 79.50 112 PHE A CA 1
ATOM 919 C C . PHE A 1 112 ? -2.279 -13.840 -11.110 1.00 79.50 112 PHE A C 1
ATOM 921 O O . PHE A 1 112 ? -2.900 -13.830 -10.045 1.00 79.50 112 PHE A O 1
ATOM 928 N N . ILE A 1 113 ? -0.943 -13.877 -11.148 1.00 80.50 113 ILE A N 1
ATOM 929 C CA . ILE A 1 113 ? -0.130 -14.035 -9.938 1.00 80.50 113 ILE A CA 1
ATOM 930 C C . ILE A 1 113 ? -0.288 -12.828 -8.999 1.00 80.50 113 ILE A C 1
ATOM 932 O O . ILE A 1 113 ? -0.676 -13.046 -7.845 1.00 80.50 113 ILE A O 1
ATOM 936 N N . PRO A 1 114 ? -0.079 -11.566 -9.433 1.00 82.38 114 PRO A N 1
ATOM 937 C CA . PRO A 1 114 ? -0.260 -10.425 -8.540 1.00 82.38 114 PRO A CA 1
ATOM 938 C C . PRO A 1 114 ? -1.676 -10.324 -7.985 1.00 82.38 114 PRO A C 1
ATOM 940 O O . PRO A 1 114 ? -1.830 -10.028 -6.806 1.00 82.38 114 PRO A O 1
ATOM 943 N N . PHE A 1 115 ? -2.705 -10.662 -8.770 1.00 85.19 115 PHE A N 1
ATOM 944 C CA . PHE A 1 115 ? -4.088 -10.641 -8.293 1.00 85.19 115 PHE A CA 1
ATOM 945 C C . PHE A 1 115 ? -4.316 -11.572 -7.091 1.00 85.19 115 PHE A C 1
ATOM 947 O O . PHE A 1 115 ? -4.930 -11.173 -6.094 1.00 85.19 115 PHE A O 1
ATOM 954 N N . VAL A 1 116 ? -3.805 -12.807 -7.156 1.00 88.06 116 VAL A N 1
ATOM 955 C CA . VAL A 1 116 ? -3.917 -13.778 -6.056 1.00 88.06 116 VAL A CA 1
ATOM 956 C C . VAL A 1 116 ? -3.194 -13.265 -4.812 1.00 88.06 116 VAL A C 1
ATOM 958 O O . VAL A 1 116 ? -3.760 -13.288 -3.714 1.00 88.06 116 VAL A O 1
ATOM 961 N N . PHE A 1 117 ? -1.968 -12.760 -4.969 1.00 88.06 117 PHE A N 1
ATOM 962 C CA . PHE A 1 117 ? -1.199 -12.250 -3.836 1.00 88.06 117 PHE A CA 1
ATOM 963 C C . PHE A 1 117 ? -1.790 -10.966 -3.244 1.00 88.06 117 PHE A C 1
ATOM 965 O O . PHE A 1 117 ? -1.835 -10.846 -2.020 1.00 88.06 117 PHE A O 1
ATOM 972 N N . TYR A 1 118 ? -2.312 -10.048 -4.060 1.00 89.50 118 TYR A N 1
ATOM 973 C CA . TYR A 1 118 ? -3.014 -8.853 -3.587 1.00 89.50 118 TYR A CA 1
ATOM 974 C C . TYR A 1 118 ? -4.196 -9.205 -2.705 1.00 89.50 118 TYR A C 1
ATOM 976 O O . TYR A 1 118 ? -4.302 -8.696 -1.589 1.00 89.50 118 TYR A O 1
ATOM 984 N N . ASN A 1 119 ? -5.032 -10.147 -3.143 1.00 90.50 119 ASN A N 1
ATOM 985 C CA . ASN A 1 119 ? -6.130 -10.631 -2.317 1.00 90.50 119 ASN A CA 1
ATOM 986 C C . ASN A 1 119 ? -5.606 -11.241 -1.012 1.00 90.50 119 ASN A C 1
ATOM 988 O O . ASN A 1 119 ? -6.103 -10.915 0.065 1.00 90.50 119 ASN A O 1
ATOM 992 N N . LEU A 1 120 ? -4.576 -12.088 -1.074 1.00 90.69 120 LEU A N 1
ATOM 993 C CA . LEU A 1 120 ? -4.022 -12.745 0.109 1.00 90.69 120 LEU A CA 1
ATOM 994 C C . LEU A 1 120 ? -3.487 -11.737 1.141 1.00 90.69 120 LEU A C 1
ATOM 996 O O . LEU A 1 120 ? -3.845 -11.817 2.322 1.00 90.69 120 LEU A O 1
ATOM 1000 N N . PHE A 1 121 ? -2.694 -10.754 0.707 1.00 90.12 121 PHE A N 1
ATOM 1001 C CA . PHE A 1 121 ? -2.168 -9.706 1.581 1.00 90.12 121 PHE A CA 1
ATOM 1002 C C . PHE A 1 121 ? -3.266 -8.776 2.096 1.00 90.12 121 PHE A C 1
ATOM 1004 O O . PHE A 1 121 ? -3.314 -8.510 3.298 1.00 90.12 121 PHE A O 1
ATOM 1011 N N . ASN A 1 122 ? -4.207 -8.344 1.257 1.00 90.12 122 ASN A N 1
ATOM 1012 C CA . ASN A 1 122 ? -5.304 -7.489 1.706 1.00 90.12 122 ASN A CA 1
ATOM 1013 C C . ASN A 1 122 ? -6.213 -8.186 2.720 1.00 90.12 122 ASN A C 1
ATOM 1015 O O . ASN A 1 122 ? -6.637 -7.567 3.700 1.00 90.12 122 ASN A O 1
ATOM 1019 N N . LEU A 1 123 ? -6.468 -9.486 2.556 1.00 89.81 123 LEU A N 1
ATOM 1020 C CA . LEU A 1 123 ? -7.212 -10.279 3.535 1.00 89.81 123 LEU A CA 1
ATOM 1021 C C . LEU A 1 123 ? -6.456 -10.412 4.861 1.00 89.81 123 LEU A C 1
ATOM 1023 O O . LEU A 1 123 ? -7.062 -10.304 5.934 1.00 89.81 123 LEU A O 1
ATOM 1027 N N . LEU A 1 124 ? -5.141 -10.620 4.802 1.00 89.56 124 LEU A N 1
ATOM 1028 C CA . LEU A 1 124 ? -4.269 -10.650 5.973 1.00 89.56 124 LEU A CA 1
ATOM 1029 C C . LEU A 1 124 ? -4.307 -9.302 6.715 1.00 89.56 124 LEU A C 1
ATOM 1031 O O . LEU A 1 124 ? -4.571 -9.263 7.920 1.00 89.56 124 LEU A O 1
ATOM 1035 N N . PHE A 1 125 ? -4.162 -8.190 5.997 1.00 88.50 125 PHE A N 1
ATOM 1036 C CA . PHE A 1 125 ? -4.265 -6.842 6.553 1.00 88.50 125 PHE A CA 1
ATOM 1037 C C . PHE A 1 125 ? -5.651 -6.523 7.111 1.00 88.50 125 PHE A C 1
ATOM 1039 O O . PHE A 1 125 ? -5.761 -5.928 8.184 1.00 88.50 125 PHE A O 1
ATOM 1046 N N . MET A 1 126 ? -6.722 -6.981 6.461 1.00 88.12 126 MET A N 1
ATOM 1047 C CA . MET A 1 126 ? -8.080 -6.850 6.987 1.00 88.12 126 MET A CA 1
ATOM 1048 C C . MET A 1 126 ? -8.230 -7.578 8.331 1.00 88.12 126 MET A C 1
ATOM 1050 O O . MET A 1 126 ? -8.848 -7.040 9.254 1.00 88.12 126 MET A O 1
ATOM 1054 N N . LYS A 1 127 ? -7.663 -8.785 8.480 1.00 86.94 127 LYS A N 1
ATOM 1055 C CA . LYS A 1 127 ? -7.666 -9.502 9.768 1.00 86.94 127 LYS A CA 1
ATOM 1056 C C . LYS A 1 127 ? -6.918 -8.715 10.846 1.00 86.94 127 LYS A C 1
ATOM 1058 O O . LYS A 1 127 ? -7.433 -8.583 11.958 1.00 86.94 127 LYS A O 1
ATOM 1063 N N . PHE A 1 128 ? -5.754 -8.151 10.520 1.00 83.88 128 PHE A N 1
ATOM 1064 C CA . PHE A 1 128 ? -5.003 -7.307 11.453 1.00 83.88 128 PHE A CA 1
ATOM 1065 C C . PHE A 1 128 ? -5.772 -6.047 11.851 1.00 83.88 128 PHE A C 1
ATOM 1067 O O . PHE A 1 128 ? -5.887 -5.772 13.043 1.00 83.88 128 PHE A O 1
ATOM 1074 N N . TYR A 1 129 ? -6.370 -5.347 10.884 1.00 82.31 129 TYR A N 1
ATOM 1075 C CA . TYR A 1 129 ? -7.200 -4.163 11.117 1.00 82.31 129 TYR A CA 1
ATOM 1076 C C . TYR A 1 129 ? -8.368 -4.441 12.070 1.00 82.31 129 TYR A C 1
ATOM 1078 O O . TYR A 1 129 ? -8.623 -3.693 13.014 1.00 82.31 129 TYR A O 1
ATOM 1086 N N . LYS A 1 130 ? -9.089 -5.546 11.843 1.00 82.75 130 LYS A N 1
ATOM 1087 C CA . LYS A 1 130 ? -10.203 -5.942 12.713 1.00 82.75 130 LYS A CA 1
ATOM 1088 C C . LYS A 1 130 ? -9.722 -6.227 14.133 1.00 82.75 130 LYS A C 1
ATOM 1090 O O . LYS A 1 130 ? -10.378 -5.811 15.084 1.00 82.75 130 LYS A O 1
ATOM 1095 N N . LYS A 1 131 ? -8.570 -6.887 14.287 1.00 76.88 131 LYS A N 1
ATOM 1096 C CA . LYS A 1 131 ? -7.984 -7.191 15.599 1.00 76.88 131 LYS A CA 1
ATOM 1097 C C . LYS A 1 131 ? -7.553 -5.925 16.347 1.00 76.88 131 LYS A C 1
ATOM 1099 O O . LYS A 1 131 ? -7.819 -5.822 17.541 1.00 76.88 131 LYS A O 1
ATOM 1104 N N . THR A 1 132 ? -6.936 -4.956 15.669 1.00 69.31 132 THR A N 1
ATOM 1105 C CA . THR A 1 132 ? -6.516 -3.691 16.294 1.00 69.31 132 THR A CA 1
ATOM 1106 C C . THR A 1 132 ? -7.704 -2.826 16.704 1.00 69.31 132 THR A C 1
ATOM 1108 O O . THR A 1 132 ? -7.710 -2.321 17.824 1.00 69.31 132 THR A O 1
ATOM 1111 N N . LYS A 1 133 ? -8.755 -2.720 15.878 1.00 66.00 133 LYS A N 1
ATOM 1112 C CA . LYS A 1 133 ? -9.987 -2.024 16.292 1.00 66.00 133 LYS A CA 1
ATOM 1113 C C . LYS A 1 133 ? -10.743 -2.747 17.407 1.00 66.00 133 LYS A C 1
ATOM 1115 O O . LYS A 1 133 ? -11.219 -2.087 18.319 1.00 66.00 133 LYS A O 1
ATOM 1120 N N . ALA A 1 134 ? -10.830 -4.077 17.376 1.00 57.16 134 ALA A N 1
ATOM 1121 C CA . ALA A 1 134 ? -11.495 -4.841 18.435 1.00 57.16 134 ALA A CA 1
ATOM 1122 C C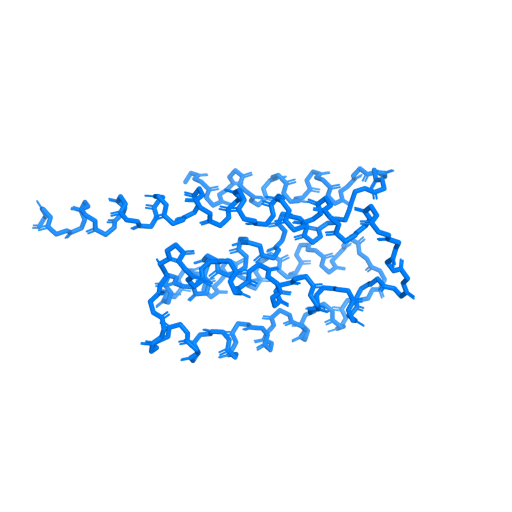 . ALA A 1 134 ? -10.765 -4.744 19.789 1.00 57.16 134 ALA A C 1
ATOM 1124 O O . ALA A 1 134 ? -11.413 -4.769 20.832 1.00 57.16 134 ALA A O 1
ATOM 1125 N N . GLY A 1 135 ? -9.434 -4.610 19.780 1.00 47.09 135 GLY A N 1
ATOM 1126 C CA . GLY A 1 135 ? -8.642 -4.355 20.987 1.00 47.09 135 GLY A CA 1
ATOM 1127 C C . GLY A 1 135 ? -8.820 -2.942 21.550 1.00 47.09 135 GLY A C 1
ATOM 1128 O O . GLY A 1 135 ? -8.846 -2.781 22.763 1.00 47.09 135 GLY A O 1
ATOM 1129 N N . ALA A 1 136 ? -9.009 -1.938 20.688 1.00 50.31 136 ALA A N 1
ATOM 1130 C CA . ALA A 1 136 ? -9.191 -0.540 21.089 1.00 50.31 136 ALA A CA 1
ATOM 1131 C C . ALA A 1 136 ? -10.562 -0.232 21.727 1.00 50.31 136 ALA A C 1
ATOM 1133 O O . ALA A 1 136 ? -10.707 0.800 22.363 1.00 50.31 136 ALA A O 1
ATOM 1134 N N . VAL A 1 137 ? -11.564 -1.104 21.559 1.00 44.19 137 VAL A N 1
ATOM 1135 C CA . VAL A 1 137 ? -12.908 -0.955 22.166 1.00 44.19 137 VAL A CA 1
ATOM 1136 C C . VAL A 1 137 ? -12.972 -1.553 23.584 1.00 44.19 137 VAL A C 1
ATOM 1138 O O . VAL A 1 137 ? -13.953 -1.363 24.292 1.00 44.19 137 VAL A O 1
ATOM 1141 N N . LYS A 1 138 ? -11.942 -2.299 24.008 1.00 39.09 138 LYS A N 1
ATOM 1142 C CA . LYS A 1 138 ? -11.870 -2.938 25.335 1.00 39.09 138 LYS A CA 1
ATOM 1143 C C . LYS A 1 138 ? -11.004 -2.178 26.353 1.00 39.09 138 LYS A C 1
ATOM 1145 O O . LYS A 1 138 ? -10.744 -2.724 27.423 1.00 39.09 138 LYS A O 1
ATOM 1150 N N . GLN A 1 139 ? -10.539 -0.978 26.015 1.00 35.31 139 GLN A N 1
ATOM 1151 C CA . GLN A 1 139 ? -9.849 -0.053 26.924 1.00 35.31 139 GLN A CA 1
ATOM 1152 C C . GLN A 1 139 ? -10.743 1.151 27.184 1.00 35.31 139 GLN A C 1
ATOM 1154 O O . GLN A 1 139 ? -10.657 1.682 28.309 1.00 35.31 139 GLN A O 1
#

Radius of gyration: 14.63 Å; chains: 1; bounding box: 34×26×48 Å

pLDDT: mean 80.92, std 12.62, range [35.31, 94.44]

Foldseek 3Di:
DVLVVLLVVLLVVLPDPDPQDSLLSLLLLLLLLLLVVDPVSVVSLQVSLCSNLVSDPCNPLSNVLSVVCSVVSNVVSVPDPLDLVVQLVSLVVSLVSCCVRPNVDADPCSPPVSSVSSSVSNVVSVVVVVVVVVVVVVD